Protein AF-A0A6A5GUI3-F1 (afdb_monomer_lite)

Sequence (167 aa):
MTNRTSFVEMNGQNVALTVNQEKGYLVTHWEDEMNGVKILTDYVTQLFNIDVLGITFNRKHIWMIDWVNTGQQSHVKSVNCEDWKDTLTEDELLHILRDCPASLETVIYSSPPPNFQFRDNFRQIDYLSISDGSWVTIDNLLTMDGREIMMFKSSLTNIDINTFLKH

InterPro domains:
  IPR012885 Sdz-33, F-box domain [PF07735] (123-167)

pLDDT: mean 90.63, std 6.39, range [51.84, 96.94]

Structure (mmCIF, N/CA/C/O backbone):
data_AF-A0A6A5GUI3-F1
#
_entry.id   AF-A0A6A5GUI3-F1
#
loop_
_atom_site.group_PDB
_atom_site.id
_atom_site.type_symbol
_atom_site.label_atom_id
_atom_site.label_alt_id
_atom_site.label_comp_id
_atom_site.label_asym_id
_atom_site.label_entity_id
_atom_site.label_seq_id
_atom_site.pdbx_PDB_ins_code
_atom_site.Cartn_x
_atom_site.Cartn_y
_atom_site.Cartn_z
_atom_site.occupancy
_atom_site.B_iso_or_equiv
_atom_site.auth_seq_id
_atom_site.auth_comp_id
_atom_site.auth_asym_id
_atom_site.auth_atom_id
_atom_site.pdbx_PDB_model_num
ATOM 1 N N . MET A 1 1 ? -13.525 28.342 18.622 1.00 51.84 1 MET A N 1
ATOM 2 C CA . MET A 1 1 ? -14.491 27.231 18.751 1.00 51.84 1 MET A CA 1
ATOM 3 C C . MET A 1 1 ? -13.871 26.203 19.679 1.00 51.84 1 MET A C 1
ATOM 5 O O . MET A 1 1 ? -12.692 25.915 19.526 1.00 51.84 1 MET A O 1
ATOM 9 N N . THR A 1 2 ? -14.585 25.753 20.705 1.00 56.34 2 THR A N 1
ATOM 10 C CA . THR A 1 2 ? -14.041 24.847 21.726 1.00 56.34 2 THR A CA 1
ATOM 11 C C . THR A 1 2 ? -14.231 23.410 21.254 1.00 56.34 2 THR A C 1
ATOM 13 O O . THR A 1 2 ? -15.369 22.960 21.126 1.00 56.34 2 THR A O 1
ATOM 16 N N . ASN A 1 3 ? -13.141 22.691 20.978 1.00 62.78 3 ASN A N 1
ATOM 17 C CA . ASN A 1 3 ? -13.210 21.261 20.674 1.00 62.78 3 ASN A CA 1
ATOM 18 C C . ASN A 1 3 ? -13.802 20.541 21.892 1.00 62.78 3 ASN A C 1
ATOM 20 O O . ASN A 1 3 ? -13.207 20.540 22.969 1.00 62.78 3 ASN A O 1
ATOM 24 N N . ARG A 1 4 ? -15.006 19.983 21.747 1.00 75.75 4 ARG A N 1
ATOM 25 C CA . ARG A 1 4 ? -15.670 19.239 22.819 1.00 75.75 4 ARG A CA 1
ATOM 26 C C . ARG A 1 4 ? -15.079 17.833 22.858 1.00 75.75 4 ARG A C 1
ATOM 28 O O . ARG A 1 4 ? -15.248 17.075 21.906 1.00 75.75 4 ARG A O 1
ATOM 35 N N . THR A 1 5 ? -14.393 17.505 23.947 1.00 84.69 5 THR A N 1
ATOM 36 C CA . THR A 1 5 ? -13.946 16.135 24.214 1.00 84.69 5 THR A CA 1
ATOM 37 C C . THR A 1 5 ? -15.121 15.316 24.734 1.00 84.69 5 THR A C 1
ATOM 39 O O . THR A 1 5 ? -15.872 15.758 25.606 1.00 84.69 5 THR A O 1
ATOM 42 N N . SER A 1 6 ? -15.283 14.127 24.176 1.00 89.88 6 SER A N 1
ATOM 43 C CA . SER A 1 6 ? -16.242 13.104 24.586 1.00 89.88 6 SER A CA 1
ATOM 44 C C . SER A 1 6 ? -15.506 11.781 24.776 1.00 89.88 6 SER A C 1
ATOM 46 O O . SER A 1 6 ? -14.328 11.684 24.435 1.00 89.88 6 SER A O 1
ATOM 48 N N . PHE A 1 7 ? -16.178 10.786 25.340 1.00 91.94 7 PHE A N 1
ATOM 49 C CA . PHE A 1 7 ? -15.597 9.472 25.581 1.00 91.94 7 PHE A CA 1
ATOM 50 C C . PHE A 1 7 ? -16.506 8.396 25.001 1.00 91.94 7 PHE A C 1
ATOM 52 O O . PHE A 1 7 ? -17.730 8.522 25.078 1.00 91.94 7 PHE A O 1
ATOM 59 N N . VAL A 1 8 ? -15.904 7.371 24.406 1.00 90.75 8 VAL A N 1
ATOM 60 C CA . VAL A 1 8 ? -16.602 6.231 23.808 1.00 90.75 8 VAL A CA 1
ATOM 61 C C . VAL A 1 8 ? -15.938 4.955 24.301 1.00 90.75 8 VAL A C 1
ATOM 63 O O . VAL A 1 8 ? -14.712 4.860 24.316 1.00 90.75 8 VAL A O 1
ATOM 66 N N . GLU A 1 9 ? -16.745 3.973 24.691 1.00 91.38 9 GLU A N 1
ATOM 67 C CA . GLU A 1 9 ? -16.239 2.636 24.977 1.00 91.38 9 GLU A CA 1
ATOM 68 C C . GLU A 1 9 ? -15.939 1.908 23.658 1.00 91.38 9 GLU A C 1
ATOM 70 O O . GLU A 1 9 ? -16.832 1.704 22.834 1.00 91.38 9 GLU A O 1
ATOM 75 N N . MET A 1 10 ? -14.679 1.524 23.459 1.00 91.88 10 MET A N 1
ATOM 76 C CA . MET A 1 10 ? -14.214 0.730 22.324 1.00 91.88 10 MET A CA 1
ATOM 77 C C . MET A 1 10 ? -13.492 -0.501 22.870 1.00 91.88 10 MET A C 1
ATOM 79 O O . MET A 1 10 ? -12.447 -0.376 23.505 1.00 91.88 10 MET A O 1
ATOM 83 N N . ASN A 1 11 ? -14.067 -1.689 22.662 1.00 84.69 11 ASN A N 1
ATOM 84 C CA . ASN A 1 11 ? -13.512 -2.975 23.107 1.00 84.69 11 ASN A CA 1
ATOM 85 C C . ASN A 1 11 ? -13.097 -2.990 24.595 1.00 84.69 11 ASN A C 1
ATOM 87 O O . ASN A 1 11 ? -12.011 -3.448 24.949 1.00 84.69 11 ASN A O 1
ATOM 91 N N . GLY A 1 12 ? -13.953 -2.457 25.476 1.00 84.81 12 GLY A N 1
ATOM 92 C CA . GLY A 1 12 ? -13.704 -2.399 26.920 1.00 84.81 12 GLY A CA 1
ATOM 93 C C . GLY A 1 12 ? -12.731 -1.301 27.370 1.00 84.81 12 GLY A C 1
ATOM 94 O O . GLY A 1 12 ? -12.419 -1.219 28.558 1.00 84.81 12 GLY A O 1
ATOM 95 N N . GLN A 1 13 ? -12.257 -0.444 26.460 1.00 88.31 13 GLN A N 1
ATOM 96 C CA . GLN A 1 13 ? -11.451 0.733 26.784 1.00 88.31 13 GLN A CA 1
ATOM 97 C C . GLN A 1 13 ? -12.263 2.012 26.617 1.00 88.31 13 GLN A C 1
ATOM 99 O O . GLN A 1 13 ? -12.985 2.183 25.638 1.00 88.31 13 GLN A O 1
ATOM 104 N N . ASN A 1 14 ? -12.125 2.941 27.563 1.00 91.94 14 ASN A N 1
ATOM 105 C CA . ASN A 1 14 ? -12.773 4.243 27.468 1.00 91.94 14 ASN A CA 1
ATOM 106 C C . ASN A 1 14 ? -11.862 5.225 26.718 1.00 91.94 14 ASN A C 1
ATOM 108 O O . ASN A 1 14 ? -10.866 5.696 27.266 1.00 91.94 14 ASN A O 1
ATOM 112 N N . VAL A 1 15 ? -12.198 5.520 25.464 1.00 93.38 15 VAL A N 1
ATOM 113 C CA . VAL A 1 15 ? -11.347 6.266 24.531 1.00 93.38 15 VAL A CA 1
ATOM 114 C C . VAL A 1 15 ? -11.799 7.717 24.449 1.00 93.38 15 VAL A C 1
ATOM 116 O O . VAL A 1 15 ? -12.973 8.003 24.207 1.00 93.38 15 VAL A O 1
ATOM 119 N N . ALA A 1 16 ? -10.859 8.648 24.625 1.00 93.81 16 ALA A N 1
ATOM 120 C CA . ALA A 1 16 ? -11.122 10.069 24.436 1.00 93.81 16 ALA A CA 1
ATOM 121 C C . ALA A 1 16 ? -11.249 10.398 22.944 1.00 93.81 16 ALA A C 1
ATOM 123 O O . ALA A 1 16 ? -10.416 10.004 22.126 1.00 93.81 16 ALA A O 1
ATOM 124 N N . LEU A 1 17 ? -12.272 11.175 22.603 1.00 93.31 17 LEU A N 1
ATOM 125 C CA . LEU A 1 17 ? -12.619 11.524 21.236 1.00 93.31 17 LEU A CA 1
ATOM 126 C C . LEU A 1 17 ? -12.925 13.015 21.113 1.00 93.31 17 LEU A C 1
ATOM 128 O O . LEU A 1 17 ? -13.689 13.586 21.894 1.00 93.31 17 LEU A O 1
ATOM 132 N N . THR A 1 18 ? -12.356 13.640 20.090 1.00 93.19 18 THR A N 1
ATOM 133 C CA . THR A 1 18 ? -12.616 15.033 19.719 1.00 93.19 18 THR A CA 1
ATOM 134 C C . THR A 1 18 ? -13.117 15.110 18.287 1.00 93.19 18 THR A C 1
ATOM 136 O O . THR A 1 18 ? -12.562 14.470 17.397 1.00 93.19 18 THR A O 1
ATOM 139 N N . VAL A 1 19 ? -14.140 15.927 18.053 1.00 89.69 19 VAL A N 1
ATOM 140 C CA . VAL A 1 19 ? -14.676 16.181 16.711 1.00 89.69 19 VAL A CA 1
ATOM 141 C C . VAL A 1 19 ? -13.987 17.408 16.125 1.00 89.69 19 VAL A C 1
ATOM 143 O O . VAL A 1 19 ? -14.094 18.498 16.689 1.00 89.69 19 VAL A O 1
ATOM 146 N N . ASN A 1 20 ? -13.321 17.257 14.980 1.00 87.19 20 ASN A N 1
ATOM 147 C CA . ASN A 1 20 ? -12.906 18.402 14.180 1.00 87.19 20 ASN A CA 1
ATOM 148 C C . ASN A 1 20 ? -14.101 18.860 13.332 1.00 87.19 20 ASN A C 1
ATOM 150 O O . ASN A 1 20 ? -14.367 18.302 12.270 1.00 87.19 20 ASN A O 1
ATOM 154 N N . GLN A 1 21 ? -14.840 19.858 13.822 1.00 85.38 21 GLN A N 1
ATOM 155 C CA . GLN A 1 21 ? -16.051 20.350 13.152 1.00 85.38 21 GLN A CA 1
ATOM 156 C C . GLN A 1 21 ? -15.764 21.049 11.820 1.00 85.38 21 GLN A C 1
ATOM 158 O O . GLN A 1 21 ? -16.593 20.989 10.920 1.00 85.38 21 GLN A O 1
ATOM 163 N N . GLU A 1 22 ? -14.603 21.692 11.682 1.00 88.81 22 GLU A N 1
ATOM 164 C CA . GLU A 1 22 ? -14.236 22.412 10.458 1.00 88.81 22 GLU A CA 1
ATOM 165 C C . GLU A 1 22 ? -13.952 21.452 9.301 1.00 88.81 22 GLU A C 1
ATOM 167 O O . GLU A 1 22 ? -14.350 21.708 8.169 1.00 88.81 22 GLU A O 1
ATOM 172 N N . LYS A 1 23 ? -13.269 20.340 9.590 1.00 87.56 23 LYS A N 1
ATOM 173 C CA . LYS A 1 23 ? -12.855 19.355 8.583 1.00 87.56 23 LYS A CA 1
ATOM 174 C C . LYS A 1 23 ? -13.746 18.111 8.523 1.00 87.56 23 LYS A C 1
ATOM 176 O O . LYS A 1 23 ? -13.570 17.293 7.628 1.00 87.56 23 LYS A O 1
ATOM 181 N N . GLY A 1 24 ? -14.682 17.957 9.459 1.00 88.19 24 GLY A N 1
ATOM 182 C CA . GLY A 1 24 ? -15.686 16.891 9.444 1.00 88.19 24 GLY A CA 1
ATOM 183 C C . GLY A 1 24 ? -15.161 15.495 9.790 1.00 88.19 24 GLY A C 1
ATOM 184 O O . GLY A 1 24 ? -15.710 14.518 9.292 1.00 88.19 24 GLY A O 1
ATOM 185 N N . TYR A 1 25 ? -14.126 15.376 10.630 1.00 87.12 25 TYR A N 1
ATOM 186 C CA . TYR A 1 25 ? -13.598 14.074 11.063 1.00 87.12 25 TYR A CA 1
ATOM 187 C C . TYR A 1 25 ? -13.473 13.941 12.583 1.00 87.12 25 TYR A C 1
ATOM 189 O O . TYR A 1 25 ? -13.395 14.925 13.324 1.00 87.12 25 TYR A O 1
ATOM 197 N N . LEU A 1 26 ? -13.450 12.690 13.040 1.00 89.69 26 LEU A N 1
ATOM 198 C CA . LEU A 1 26 ? -13.242 12.315 14.435 1.00 89.69 26 LEU A CA 1
ATOM 199 C C . LEU A 1 26 ? -11.757 12.056 14.692 1.00 89.69 26 LEU A C 1
ATOM 201 O O . LEU A 1 26 ? -11.058 11.524 13.835 1.00 89.69 26 LEU A O 1
ATOM 205 N N . VAL A 1 27 ? -11.285 12.424 15.880 1.00 91.62 27 VAL A N 1
ATOM 206 C CA . VAL A 1 27 ? -9.928 12.131 16.351 1.00 91.62 27 VAL A CA 1
ATOM 207 C C . VAL A 1 27 ? -10.031 11.397 17.675 1.00 91.62 27 VAL A C 1
ATOM 209 O O . VAL A 1 27 ? -10.577 11.939 18.636 1.00 91.62 27 VAL A O 1
ATOM 212 N N . THR A 1 28 ? -9.501 10.181 17.716 1.00 93.00 28 THR A N 1
ATOM 213 C CA . THR A 1 28 ? -9.309 9.392 18.937 1.00 93.00 28 THR A CA 1
ATOM 214 C C . THR A 1 28 ? -7.901 9.598 19.475 1.00 93.00 28 THR A C 1
ATOM 216 O O . THR A 1 28 ? -6.956 9.672 18.690 1.00 93.00 28 THR A O 1
ATOM 219 N N . HIS A 1 29 ? -7.756 9.661 20.795 1.00 92.25 29 HIS A N 1
ATOM 220 C CA . HIS A 1 29 ? -6.472 9.910 21.452 1.00 92.25 29 HIS A CA 1
ATOM 221 C C . HIS A 1 29 ? -5.968 8.648 22.143 1.00 92.25 29 HIS A C 1
ATOM 223 O O . HIS A 1 29 ? -6.707 8.029 22.906 1.00 92.25 29 HIS A O 1
ATOM 229 N N . TRP A 1 30 ? -4.705 8.306 21.894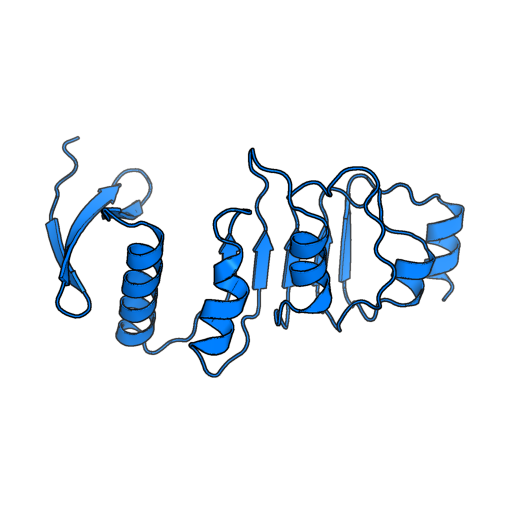 1.00 93.31 30 TRP A N 1
ATOM 230 C CA . TRP A 1 30 ? -4.078 7.071 22.356 1.00 93.31 30 TRP A CA 1
ATOM 231 C C . TRP A 1 30 ? -2.673 7.355 22.884 1.00 93.31 30 TRP A C 1
ATOM 233 O O . TRP A 1 30 ? -1.962 8.186 22.323 1.00 93.31 30 TRP A O 1
ATOM 243 N N . GLU A 1 31 ? -2.278 6.672 23.960 1.00 91.75 31 GLU A N 1
ATOM 244 C CA . GLU A 1 31 ? -0.899 6.717 24.468 1.00 91.75 31 GLU A CA 1
ATOM 245 C C . GLU A 1 31 ? 0.042 5.894 23.576 1.00 91.75 31 GLU A C 1
ATOM 247 O O . GLU A 1 31 ? 1.131 6.347 23.231 1.00 91.75 31 GLU A O 1
ATOM 252 N N . ASP A 1 32 ? -0.423 4.719 23.146 1.00 93.25 32 ASP A N 1
ATOM 253 C CA . ASP A 1 32 ? 0.214 3.884 22.129 1.00 93.25 32 ASP A CA 1
ATOM 254 C C . ASP A 1 32 ? -0.597 3.968 20.828 1.00 93.25 32 ASP A C 1
ATOM 256 O O . ASP A 1 32 ? -1.696 3.416 20.726 1.00 93.25 32 ASP A O 1
ATOM 260 N N . GLU A 1 33 ? -0.053 4.676 19.835 1.00 91.31 33 GLU A N 1
ATOM 261 C CA . GLU A 1 33 ? -0.666 4.859 18.514 1.00 91.31 33 GLU A CA 1
ATOM 262 C C . GLU A 1 33 ? -0.899 3.524 17.793 1.00 91.31 33 GLU A C 1
ATOM 264 O O . GLU A 1 33 ? -1.961 3.327 17.205 1.00 91.31 33 GLU A O 1
ATOM 269 N N . MET A 1 34 ? 0.045 2.578 17.877 1.00 93.12 34 MET A N 1
ATOM 270 C CA . MET A 1 34 ? -0.075 1.276 17.216 1.00 93.12 34 MET A CA 1
ATOM 271 C C . MET A 1 34 ? -1.244 0.491 17.803 1.00 93.12 34 MET A C 1
ATOM 273 O O . MET A 1 34 ? -2.089 -0.013 17.061 1.00 93.12 34 MET A O 1
ATOM 277 N N . ASN A 1 35 ? -1.305 0.391 19.131 1.00 93.25 35 ASN A N 1
ATOM 278 C CA . ASN A 1 35 ? -2.410 -0.287 19.800 1.00 93.25 35 ASN A CA 1
ATOM 279 C C . ASN A 1 35 ? -3.744 0.433 19.546 1.00 93.25 35 ASN A C 1
ATOM 281 O O . ASN A 1 35 ? -4.765 -0.211 19.309 1.00 93.25 35 ASN A O 1
ATOM 285 N N . GLY A 1 36 ? -3.718 1.767 19.521 1.00 94.19 36 GLY A N 1
ATOM 286 C CA . GLY A 1 36 ? -4.882 2.589 19.223 1.00 94.19 36 GLY A CA 1
ATOM 287 C C . GLY A 1 36 ? -5.468 2.342 17.839 1.00 94.19 36 GLY A C 1
ATOM 288 O O . GLY A 1 36 ? -6.677 2.159 17.712 1.00 94.19 36 GLY A O 1
ATOM 289 N N . VAL A 1 37 ? -4.627 2.265 16.801 1.00 93.94 37 VAL A N 1
ATOM 290 C CA . VAL A 1 37 ? -5.090 1.952 15.440 1.00 93.94 37 VAL A CA 1
ATOM 291 C C . VAL A 1 37 ? -5.687 0.548 15.367 1.00 93.94 37 VAL A C 1
ATOM 293 O O . VAL A 1 37 ? -6.729 0.380 14.734 1.00 93.94 37 VAL A O 1
ATOM 296 N N . LYS A 1 38 ? -5.086 -0.444 16.036 1.00 94.25 38 LYS A N 1
ATOM 297 C CA . LYS A 1 38 ? -5.626 -1.813 16.070 1.00 94.25 38 LYS A CA 1
ATOM 298 C C . LYS A 1 38 ? -7.022 -1.852 16.690 1.00 94.25 38 LYS A C 1
ATOM 300 O O . LYS A 1 38 ? -7.962 -2.304 16.046 1.00 94.25 38 LYS A O 1
ATOM 305 N N . ILE A 1 39 ? -7.177 -1.286 17.889 1.00 94.31 39 ILE A N 1
ATOM 306 C CA . ILE A 1 39 ? -8.462 -1.260 18.605 1.00 94.31 39 ILE A CA 1
ATOM 307 C C . ILE A 1 39 ? -9.519 -0.470 17.831 1.00 94.31 39 ILE A C 1
ATOM 309 O O . ILE A 1 39 ? -10.661 -0.914 17.733 1.00 94.31 39 ILE A O 1
ATOM 313 N N . LEU A 1 40 ? -9.156 0.690 17.276 1.00 94.06 40 LEU A N 1
ATOM 314 C CA . LEU A 1 40 ? -10.083 1.505 16.495 1.00 94.06 40 LEU A CA 1
ATOM 315 C C . LEU A 1 40 ? -10.556 0.768 15.241 1.00 94.06 40 LEU A C 1
ATOM 317 O O . LEU A 1 40 ? -11.745 0.792 14.929 1.00 94.06 40 LEU A O 1
ATOM 321 N N . THR A 1 41 ? -9.636 0.116 14.533 1.00 93.94 41 THR A N 1
ATOM 322 C CA . THR A 1 41 ? -9.960 -0.664 13.337 1.00 93.94 41 THR A CA 1
ATOM 323 C C . THR A 1 41 ? -10.894 -1.813 13.698 1.00 93.94 41 THR A C 1
ATOM 325 O O . THR A 1 41 ? -11.956 -1.900 13.093 1.00 93.94 41 THR A O 1
ATOM 328 N N . ASP A 1 42 ? -10.573 -2.609 14.726 1.00 93.19 42 ASP A N 1
ATOM 329 C CA . ASP A 1 42 ? -11.425 -3.707 15.207 1.00 93.19 42 ASP A CA 1
ATOM 330 C C . ASP A 1 42 ? -12.821 -3.214 15.607 1.00 93.19 42 ASP A C 1
ATOM 332 O O . ASP A 1 42 ? -13.830 -3.835 15.284 1.00 93.19 42 ASP A O 1
ATOM 336 N N . TYR A 1 43 ? -12.896 -2.080 16.305 1.00 93.94 43 TYR A N 1
ATOM 337 C CA . TYR A 1 43 ? -14.167 -1.480 16.695 1.00 93.94 43 TYR A CA 1
ATOM 338 C C . TYR A 1 43 ? -15.008 -1.084 15.474 1.00 93.94 43 TYR A C 1
ATOM 340 O O . TYR A 1 43 ? -16.194 -1.401 15.411 1.00 93.94 43 TYR A O 1
ATOM 348 N N . VAL A 1 44 ? -14.411 -0.402 14.492 1.00 92.69 44 VAL A N 1
ATOM 349 C CA . VAL A 1 44 ? -15.115 0.070 13.289 1.00 92.69 44 VAL A CA 1
ATOM 350 C C . VAL A 1 44 ? -15.547 -1.101 12.403 1.00 92.69 44 VAL A C 1
ATOM 352 O O . VAL A 1 44 ? -16.693 -1.125 11.949 1.00 92.69 44 VAL A O 1
ATOM 355 N N . THR A 1 45 ? -14.675 -2.084 12.175 1.00 93.44 45 THR A N 1
ATOM 356 C CA . THR A 1 45 ? -14.993 -3.266 11.358 1.00 93.44 45 THR A CA 1
ATOM 357 C C . THR A 1 45 ? -16.111 -4.089 11.989 1.00 93.44 45 THR A C 1
ATOM 359 O O . THR A 1 45 ? -17.046 -4.475 11.288 1.00 93.44 45 THR A O 1
ATOM 362 N N . GLN A 1 46 ? -16.101 -4.271 13.314 1.00 93.19 46 GLN A N 1
ATOM 363 C CA . GLN A 1 46 ? -17.182 -4.944 14.041 1.00 93.19 46 GLN A CA 1
ATOM 364 C C . GLN A 1 46 ? -18.486 -4.141 14.028 1.00 93.19 46 GLN A C 1
ATOM 366 O O . GLN A 1 46 ? -19.549 -4.710 13.783 1.00 93.19 46 GLN A O 1
ATOM 371 N N . LEU A 1 47 ? -18.422 -2.825 14.257 1.00 94.19 47 LEU A N 1
ATOM 372 C CA . LEU A 1 47 ? -19.600 -1.953 14.304 1.00 94.19 47 LEU A CA 1
ATOM 373 C C . LEU A 1 47 ? -20.386 -1.971 12.988 1.00 94.19 47 LEU A C 1
ATOM 375 O O . LEU A 1 47 ? -21.617 -1.976 13.004 1.00 94.19 47 LEU A O 1
ATOM 379 N N . PHE A 1 48 ? -19.682 -1.976 11.855 1.00 94.50 48 PHE A N 1
ATOM 380 C CA . PHE A 1 48 ? -20.299 -1.969 10.527 1.00 94.50 48 PHE A CA 1
ATOM 381 C C . PHE A 1 48 ? -20.373 -3.352 9.873 1.00 94.50 48 PHE A C 1
ATOM 383 O O . PHE A 1 48 ? -20.991 -3.476 8.816 1.00 94.50 48 PHE A O 1
ATOM 390 N N . ASN A 1 49 ? -19.790 -4.381 10.496 1.00 94.25 49 ASN A N 1
ATOM 391 C CA . ASN A 1 49 ? -19.658 -5.729 9.944 1.00 94.25 49 ASN A CA 1
ATOM 392 C C . ASN A 1 49 ? -19.030 -5.715 8.534 1.00 94.25 49 ASN A C 1
ATOM 394 O O . ASN A 1 49 ? -19.602 -6.231 7.570 1.00 94.25 49 ASN A O 1
ATOM 398 N N . ILE A 1 50 ? -17.871 -5.061 8.422 1.00 93.62 50 ILE A N 1
ATOM 399 C CA . ILE A 1 50 ? -17.099 -4.899 7.182 1.00 93.62 50 ILE A CA 1
ATOM 400 C C . ILE A 1 50 ? -15.635 -5.274 7.400 1.00 93.62 50 ILE A C 1
ATOM 402 O O . ILE A 1 50 ? -15.105 -5.074 8.489 1.00 93.62 50 ILE A O 1
ATOM 406 N N . ASP A 1 51 ? -14.973 -5.723 6.338 1.00 93.44 51 ASP A N 1
ATOM 407 C CA . ASP A 1 51 ? -13.516 -5.878 6.308 1.00 93.44 51 ASP A CA 1
ATOM 408 C C . ASP A 1 51 ? -12.827 -4.565 5.894 1.00 93.44 51 ASP A C 1
ATOM 410 O O . ASP A 1 51 ? -13.423 -3.692 5.250 1.00 93.44 51 ASP A O 1
ATOM 414 N N . VAL A 1 52 ? -11.539 -4.436 6.219 1.00 94.62 52 VAL A N 1
ATOM 415 C CA . VAL A 1 52 ? -10.700 -3.327 5.757 1.00 94.62 52 VAL A CA 1
ATOM 416 C C . VAL A 1 52 ? -10.457 -3.474 4.258 1.00 94.62 52 VAL A C 1
ATOM 418 O O . VAL A 1 52 ? -9.814 -4.415 3.791 1.00 94.62 52 VAL A O 1
ATOM 421 N N . LEU A 1 53 ? -10.959 -2.508 3.489 1.00 93.81 53 LEU A N 1
ATOM 422 C CA . LEU A 1 53 ? -10.827 -2.503 2.032 1.00 93.81 53 LEU A CA 1
ATOM 423 C C . LEU A 1 53 ? -9.433 -2.070 1.566 1.00 93.81 53 LEU A C 1
ATOM 425 O O . LEU A 1 53 ? -8.944 -2.553 0.545 1.00 93.81 53 LEU A O 1
ATOM 429 N N . GLY A 1 54 ? -8.804 -1.147 2.285 1.00 94.25 54 GLY A N 1
ATOM 430 C CA . GLY A 1 54 ? -7.485 -0.653 1.937 1.00 94.25 54 GLY A CA 1
ATOM 431 C C . GLY A 1 54 ? -6.799 0.056 3.088 1.00 94.25 54 GLY A C 1
ATOM 432 O O . GLY A 1 54 ? -7.444 0.451 4.061 1.00 94.25 54 GLY A O 1
ATOM 433 N N . ILE A 1 55 ? -5.482 0.185 2.969 1.00 95.19 55 ILE A N 1
ATOM 434 C CA . ILE A 1 55 ? -4.622 0.779 3.988 1.00 95.19 55 ILE A CA 1
ATOM 435 C C . ILE A 1 55 ? -3.739 1.863 3.383 1.00 95.19 55 ILE A C 1
ATOM 437 O O . ILE A 1 55 ? -3.182 1.699 2.300 1.00 95.19 55 ILE A O 1
ATOM 441 N N . THR A 1 56 ? -3.580 2.948 4.133 1.00 95.12 56 THR A N 1
ATOM 442 C CA . THR A 1 56 ? -2.641 4.027 3.832 1.00 95.12 56 THR A CA 1
ATOM 443 C C . THR A 1 56 ? -1.675 4.143 4.999 1.00 95.12 56 THR A C 1
ATOM 445 O O . THR A 1 56 ? -2.110 4.281 6.142 1.00 95.12 56 THR A O 1
ATOM 448 N N . PHE A 1 57 ? -0.376 4.069 4.734 1.00 94.38 57 PHE A N 1
ATOM 449 C CA . PHE A 1 57 ? 0.642 3.990 5.778 1.00 94.38 57 PHE A CA 1
ATOM 450 C C . PHE A 1 57 ? 1.945 4.659 5.329 1.00 94.38 57 PHE A C 1
ATOM 452 O O . PHE A 1 57 ? 2.199 4.829 4.143 1.00 94.38 57 PHE A O 1
ATOM 459 N N . ASN A 1 58 ? 2.789 5.023 6.291 1.00 93.62 58 ASN A N 1
ATOM 460 C CA . ASN A 1 58 ? 4.187 5.392 6.055 1.00 93.62 58 ASN A CA 1
ATOM 461 C C . ASN A 1 58 ? 5.106 4.300 6.619 1.00 93.62 58 ASN A C 1
ATOM 463 O O . ASN A 1 58 ? 4.634 3.374 7.276 1.00 93.62 58 ASN A O 1
ATOM 467 N N . ARG A 1 59 ? 6.424 4.430 6.440 1.00 92.94 59 ARG A N 1
ATOM 468 C CA . ARG A 1 59 ? 7.411 3.435 6.899 1.00 92.94 59 ARG A CA 1
ATOM 469 C C . ARG A 1 59 ? 7.194 2.923 8.333 1.00 92.94 59 ARG A C 1
ATOM 471 O O . ARG A 1 59 ? 7.265 1.721 8.566 1.00 92.94 59 ARG A O 1
ATOM 478 N N . LYS A 1 60 ? 6.876 3.800 9.296 1.00 92.12 60 LYS A N 1
ATOM 479 C CA . LYS A 1 60 ? 6.651 3.412 10.709 1.00 92.12 60 LYS A CA 1
ATOM 480 C C . LYS A 1 60 ? 5.475 2.452 10.898 1.00 92.12 60 LYS A C 1
ATOM 482 O O . LYS A 1 60 ? 5.408 1.739 11.896 1.00 92.12 60 LYS A O 1
ATOM 487 N N . HIS A 1 61 ? 4.556 2.450 9.943 1.00 93.50 61 HIS A N 1
ATOM 488 C CA . HIS A 1 61 ? 3.303 1.718 9.967 1.00 93.50 61 HIS A CA 1
ATOM 489 C C . HIS A 1 61 ? 3.247 0.588 8.933 1.00 93.50 61 HIS A C 1
ATOM 491 O O . HIS A 1 61 ? 2.178 0.036 8.695 1.00 93.50 61 HIS A O 1
ATOM 497 N N . ILE A 1 62 ? 4.386 0.193 8.349 1.00 93.75 62 ILE A N 1
ATOM 498 C CA . ILE A 1 62 ? 4.449 -0.897 7.358 1.00 93.75 62 ILE A CA 1
ATOM 499 C C . ILE A 1 62 ? 3.895 -2.229 7.881 1.00 93.75 62 ILE A C 1
ATOM 501 O O . ILE A 1 62 ? 3.303 -2.992 7.125 1.00 93.75 62 ILE A O 1
ATOM 505 N N . TRP A 1 63 ? 3.976 -2.454 9.197 1.00 93.81 63 TRP A N 1
ATOM 506 C CA . TRP A 1 63 ? 3.389 -3.608 9.886 1.00 93.81 63 TRP A CA 1
ATOM 507 C C . TRP A 1 63 ? 1.879 -3.778 9.635 1.00 93.81 63 TRP A C 1
ATOM 509 O O . TRP A 1 63 ? 1.349 -4.871 9.836 1.00 93.81 63 TRP A O 1
ATOM 519 N N . MET A 1 64 ? 1.171 -2.720 9.213 1.00 94.81 64 MET A N 1
ATOM 520 C CA . MET A 1 64 ? -0.256 -2.780 8.887 1.00 94.81 64 MET A CA 1
ATOM 521 C C . MET A 1 64 ? -0.551 -3.728 7.724 1.00 94.81 64 MET A C 1
ATOM 523 O O . MET A 1 64 ? -1.628 -4.319 7.714 1.00 94.81 64 MET A O 1
ATOM 527 N N . ILE A 1 65 ? 0.390 -3.906 6.785 1.00 92.81 65 ILE A N 1
ATOM 528 C CA . ILE A 1 65 ? 0.245 -4.859 5.677 1.00 92.81 65 ILE A CA 1
ATOM 529 C C . ILE A 1 65 ? 0.014 -6.258 6.249 1.00 92.81 65 ILE A C 1
ATOM 531 O O . ILE A 1 65 ? -1.027 -6.858 5.996 1.00 92.81 65 ILE A O 1
ATOM 535 N N . ASP A 1 66 ? 0.931 -6.757 7.072 1.00 93.00 66 ASP A N 1
ATOM 536 C CA . ASP A 1 66 ? 0.811 -8.101 7.638 1.00 93.00 66 ASP A CA 1
ATOM 537 C C . ASP A 1 66 ? -0.355 -8.205 8.622 1.00 93.00 66 ASP A C 1
ATOM 539 O O . ASP A 1 66 ? -1.117 -9.174 8.614 1.00 93.00 66 ASP A O 1
ATOM 543 N N . TRP A 1 67 ? -0.528 -7.196 9.476 1.00 94.00 67 TRP A N 1
ATOM 544 C CA . TRP A 1 67 ? -1.533 -7.250 10.531 1.00 94.00 67 TRP A CA 1
ATOM 545 C C . TRP A 1 67 ? -2.965 -7.277 9.981 1.00 94.00 67 TRP A C 1
ATOM 547 O O . TRP A 1 67 ? -3.745 -8.137 10.384 1.00 94.00 67 TRP A O 1
ATOM 557 N N . VAL A 1 68 ? -3.312 -6.401 9.030 1.00 92.94 68 VAL A N 1
ATOM 558 C CA . VAL A 1 68 ? -4.665 -6.392 8.449 1.00 92.94 68 VAL A CA 1
ATOM 559 C C . VAL A 1 68 ? -4.934 -7.688 7.691 1.00 92.94 68 VAL A C 1
ATOM 561 O O . VAL A 1 68 ? -5.993 -8.289 7.848 1.00 92.94 68 VAL A O 1
ATOM 564 N N . ASN A 1 69 ? -3.962 -8.171 6.917 1.00 86.94 69 ASN A N 1
ATOM 565 C CA . ASN A 1 69 ? -4.157 -9.361 6.091 1.00 86.94 69 ASN A CA 1
ATOM 566 C C . ASN A 1 69 ? -4.161 -10.676 6.876 1.00 86.94 69 ASN A C 1
ATOM 568 O O . ASN A 1 69 ? -4.704 -11.664 6.393 1.00 86.94 69 ASN A O 1
ATOM 572 N N . THR A 1 70 ? -3.590 -10.701 8.081 1.00 88.75 70 THR A N 1
ATOM 573 C CA . THR A 1 70 ? -3.729 -11.838 9.007 1.00 88.75 70 THR A CA 1
ATOM 574 C C . THR A 1 70 ? -4.992 -11.750 9.865 1.00 88.75 70 THR A C 1
ATOM 576 O O . THR A 1 70 ? -5.471 -12.778 10.343 1.00 88.75 70 THR A O 1
ATOM 579 N N . GLY A 1 71 ? -5.532 -10.543 10.064 1.00 84.62 71 GLY A N 1
ATOM 580 C CA . GLY A 1 71 ? -6.679 -10.271 10.933 1.00 84.62 71 GLY A CA 1
ATOM 581 C C . GLY A 1 71 ? -8.060 -10.430 10.291 1.00 84.62 71 GLY A C 1
ATOM 582 O O . GLY A 1 71 ? -9.042 -10.535 11.023 1.00 84.62 71 GLY A O 1
ATOM 583 N N . GLN A 1 72 ? -8.165 -10.471 8.959 1.00 85.88 72 GLN A N 1
ATOM 584 C CA . GLN A 1 72 ? -9.451 -10.549 8.253 1.00 85.88 72 GLN A CA 1
ATOM 585 C C . GLN A 1 72 ? -9.466 -11.648 7.177 1.00 85.88 72 GLN A C 1
ATOM 587 O O . GLN A 1 72 ? -8.419 -12.136 6.756 1.00 85.88 72 GLN A O 1
ATOM 592 N N . GLN A 1 73 ? -10.659 -12.061 6.732 1.00 79.50 73 GLN A N 1
ATOM 593 C CA . GLN A 1 73 ? -10.785 -13.143 5.745 1.00 79.50 73 GLN A CA 1
ATOM 594 C C . GLN A 1 73 ? -10.501 -12.685 4.313 1.00 79.50 73 GLN A C 1
ATOM 596 O O . GLN A 1 73 ? -9.946 -13.452 3.526 1.00 79.50 73 GLN A O 1
ATOM 601 N N . SER A 1 74 ? -10.912 -11.467 3.949 1.00 86.62 74 SER A N 1
ATOM 602 C CA . SER A 1 74 ? -10.684 -10.938 2.604 1.00 86.62 74 SER A CA 1
ATOM 603 C C . SER A 1 74 ? -9.323 -10.253 2.474 1.00 86.62 74 SER A C 1
ATOM 605 O O . SER A 1 74 ? -8.849 -9.568 3.377 1.00 86.62 74 SER A O 1
ATOM 607 N N . HIS A 1 75 ? -8.679 -10.393 1.318 1.00 85.25 75 HIS A N 1
ATOM 608 C CA . HIS A 1 75 ? -7.485 -9.603 1.028 1.00 85.25 75 HIS A CA 1
ATOM 609 C C . HIS A 1 75 ? -7.836 -8.120 0.917 1.00 85.25 75 HIS A C 1
ATOM 611 O O . HIS A 1 75 ? -8.855 -7.762 0.315 1.00 85.25 75 HIS A O 1
ATOM 617 N N . VAL A 1 76 ? -6.951 -7.258 1.423 1.00 92.00 76 VAL A N 1
ATOM 618 C CA . VAL A 1 76 ? -7.029 -5.829 1.107 1.00 92.00 76 VAL A CA 1
ATOM 619 C C . VAL A 1 76 ? -7.024 -5.634 -0.410 1.00 92.00 76 VAL A C 1
ATOM 621 O O . VAL A 1 76 ? -6.396 -6.377 -1.172 1.00 92.00 76 VAL A O 1
ATOM 624 N N . LYS A 1 77 ? -7.766 -4.635 -0.875 1.00 93.06 77 LYS A N 1
ATOM 625 C CA . LYS A 1 77 ? -7.813 -4.280 -2.293 1.00 93.06 77 LYS A CA 1
ATOM 626 C C . LYS A 1 77 ? -6.785 -3.222 -2.636 1.00 93.06 77 LYS A C 1
ATOM 628 O O . LYS A 1 77 ? -6.146 -3.360 -3.670 1.00 93.06 77 LYS A O 1
ATOM 633 N N . SER A 1 78 ? -6.615 -2.216 -1.781 1.00 94.62 78 SER A N 1
ATOM 634 C CA . SER A 1 78 ? -5.705 -1.096 -2.034 1.00 94.62 78 SER A CA 1
ATOM 635 C C . SER A 1 78 ? -4.692 -0.931 -0.904 1.00 94.62 78 SER A C 1
ATOM 637 O O . SER A 1 78 ? -5.052 -0.964 0.276 1.00 94.62 78 SER A O 1
ATOM 639 N N . VAL A 1 79 ? -3.424 -0.763 -1.261 1.00 95.38 79 VAL A N 1
ATOM 640 C CA . VAL A 1 79 ? -2.336 -0.447 -0.337 1.00 95.38 79 VAL A CA 1
ATOM 641 C C . VAL A 1 79 ? -1.602 0.786 -0.846 1.00 95.38 79 VAL A C 1
ATOM 643 O O . VAL A 1 79 ? -1.100 0.794 -1.965 1.00 95.38 79 VAL A O 1
ATOM 646 N N . ASN A 1 80 ? -1.514 1.817 -0.009 1.00 96.25 80 ASN A N 1
ATOM 647 C CA . ASN A 1 80 ? -0.872 3.082 -0.336 1.00 96.25 80 ASN A CA 1
ATOM 648 C C . ASN A 1 80 ? 0.242 3.415 0.669 1.00 96.25 80 ASN A C 1
ATOM 650 O O . ASN A 1 80 ? -0.015 3.678 1.846 1.00 96.25 80 ASN A O 1
ATOM 654 N N . CYS A 1 81 ? 1.486 3.397 0.195 1.00 96.25 81 CYS A N 1
ATOM 655 C CA . CYS A 1 81 ? 2.664 3.796 0.950 1.00 96.25 81 CYS A CA 1
ATOM 656 C C . CYS A 1 81 ? 2.949 5.285 0.713 1.00 96.25 81 CYS A C 1
ATOM 658 O O . CYS A 1 81 ? 3.516 5.665 -0.311 1.00 96.25 81 CYS A O 1
ATOM 660 N N . GLU A 1 82 ? 2.550 6.123 1.666 1.00 94.88 82 GLU A N 1
ATOM 661 C CA . GLU A 1 82 ? 2.740 7.573 1.634 1.00 94.88 82 GLU A CA 1
ATOM 662 C C . GLU A 1 82 ? 4.208 7.963 1.810 1.00 94.88 82 GLU A C 1
ATOM 664 O O . GLU A 1 82 ? 4.962 7.330 2.558 1.00 94.88 82 GLU A O 1
ATOM 669 N N . ASP A 1 83 ? 4.593 9.060 1.156 1.00 87.75 83 ASP A N 1
ATOM 670 C CA . ASP A 1 83 ? 5.914 9.645 1.349 1.00 87.75 83 ASP A CA 1
ATOM 671 C C . ASP A 1 83 ? 6.029 10.250 2.754 1.00 87.75 83 ASP A C 1
ATOM 673 O O . ASP A 1 83 ? 5.104 10.875 3.287 1.00 87.75 83 ASP A O 1
ATOM 677 N N . TRP A 1 84 ? 7.185 10.061 3.381 1.00 82.94 84 TRP A N 1
ATOM 678 C CA . TRP A 1 84 ? 7.460 10.587 4.710 1.00 82.94 84 TRP A CA 1
ATOM 679 C C . TRP A 1 84 ? 8.947 10.886 4.876 1.00 82.94 84 TRP A C 1
ATOM 681 O O . TRP A 1 84 ? 9.769 10.626 4.006 1.00 82.94 84 TRP A O 1
ATOM 691 N N . LYS A 1 85 ? 9.322 11.439 6.032 1.00 82.44 85 LYS A N 1
ATOM 692 C CA . LYS A 1 85 ? 10.720 11.787 6.331 1.00 82.44 85 LYS A CA 1
ATOM 693 C C . LYS A 1 85 ? 11.677 10.591 6.297 1.00 82.44 85 LYS A C 1
ATOM 695 O O . LYS A 1 85 ? 12.867 10.791 6.077 1.00 82.44 85 LYS A O 1
ATOM 700 N N . ASP A 1 86 ? 11.171 9.389 6.561 1.00 84.38 86 ASP A N 1
ATOM 701 C CA . ASP A 1 86 ? 11.977 8.181 6.696 1.00 84.38 86 ASP A CA 1
ATOM 702 C C . ASP A 1 86 ? 11.920 7.374 5.393 1.00 84.38 86 ASP A C 1
ATOM 704 O O . ASP A 1 86 ? 10.861 6.876 5.020 1.00 84.38 86 ASP A O 1
ATOM 708 N N . THR A 1 87 ? 13.061 7.213 4.721 1.00 88.19 87 THR A N 1
ATOM 709 C CA . THR A 1 87 ? 13.178 6.374 3.516 1.00 88.19 87 THR A CA 1
ATOM 710 C C . THR A 1 87 ? 12.994 4.900 3.865 1.00 88.19 87 THR A C 1
ATOM 712 O O . THR A 1 87 ? 13.533 4.451 4.883 1.00 88.19 87 THR A O 1
ATOM 715 N N . LEU A 1 88 ? 12.274 4.154 3.023 1.00 92.81 88 LEU A N 1
ATOM 716 C CA . LEU A 1 88 ? 12.159 2.696 3.119 1.00 92.81 88 LEU A CA 1
ATOM 717 C C . LEU A 1 88 ? 13.534 2.022 3.021 1.00 92.81 88 LEU A C 1
ATOM 719 O O . LEU A 1 88 ? 14.411 2.475 2.283 1.00 92.81 88 LEU A O 1
ATOM 723 N N . THR A 1 89 ? 13.722 0.923 3.745 1.00 94.38 89 THR A N 1
ATOM 724 C CA . THR A 1 89 ? 14.835 0.003 3.482 1.00 94.38 89 THR A CA 1
ATOM 725 C C . THR A 1 89 ? 14.559 -0.832 2.234 1.00 94.38 89 THR A C 1
ATOM 727 O O . THR A 1 89 ? 13.440 -0.872 1.720 1.00 94.38 89 THR A O 1
ATOM 730 N N . GLU A 1 90 ? 15.592 -1.514 1.736 1.00 94.88 90 GLU A N 1
ATOM 731 C CA . GLU A 1 90 ? 15.447 -2.441 0.610 1.00 94.88 90 GLU A CA 1
ATOM 732 C C . GLU A 1 90 ? 14.464 -3.565 0.957 1.00 94.88 90 GLU A C 1
ATOM 734 O O . GLU A 1 90 ? 13.521 -3.791 0.205 1.00 94.88 90 GLU A O 1
ATOM 739 N N . ASP A 1 91 ? 14.599 -4.176 2.138 1.00 94.44 91 ASP A N 1
ATOM 740 C CA . ASP A 1 91 ? 13.694 -5.231 2.609 1.00 94.44 91 ASP A CA 1
ATOM 741 C C . ASP A 1 91 ? 12.242 -4.751 2.750 1.00 94.44 91 ASP A C 1
ATOM 743 O O . ASP A 1 91 ? 11.314 -5.470 2.384 1.00 94.44 91 ASP A O 1
ATOM 747 N N . GLU A 1 92 ? 12.027 -3.530 3.249 1.00 95.31 92 GLU A N 1
ATOM 748 C CA . GLU A 1 92 ? 10.689 -2.944 3.396 1.00 95.31 92 GLU A CA 1
ATOM 749 C C . GLU A 1 92 ? 10.036 -2.685 2.028 1.00 95.31 92 GLU A C 1
ATOM 751 O O . GLU A 1 92 ? 8.862 -2.997 1.831 1.00 95.31 92 GLU A O 1
ATOM 756 N N . LEU A 1 93 ? 10.789 -2.156 1.057 1.00 95.00 93 LEU A N 1
ATOM 757 C CA . LEU A 1 93 ? 10.276 -1.942 -0.297 1.00 95.00 93 LEU A CA 1
ATOM 758 C C . LEU A 1 93 ? 10.031 -3.273 -1.025 1.00 95.00 93 LEU A C 1
ATOM 760 O O . LEU A 1 93 ? 9.005 -3.426 -1.687 1.00 95.00 93 LEU A O 1
ATOM 764 N N . LEU A 1 94 ? 10.918 -4.259 -0.863 1.00 94.31 94 LEU A N 1
ATOM 765 C CA . LEU A 1 94 ? 10.719 -5.612 -1.390 1.00 94.31 94 LEU A CA 1
ATOM 766 C C . LEU A 1 94 ? 9.467 -6.264 -0.805 1.00 94.31 94 LEU A C 1
ATOM 768 O O . LEU A 1 94 ? 8.703 -6.878 -1.546 1.00 94.31 94 LEU A O 1
ATOM 772 N N . HIS A 1 95 ? 9.225 -6.096 0.494 1.00 92.88 95 HIS A N 1
ATOM 773 C CA . HIS A 1 95 ? 8.023 -6.599 1.147 1.00 92.88 95 HIS A CA 1
ATOM 774 C C . HIS A 1 95 ? 6.747 -6.002 0.530 1.00 92.88 95 HIS A C 1
ATOM 776 O O . HIS A 1 95 ? 5.810 -6.736 0.216 1.00 92.88 95 HIS A O 1
ATOM 782 N N . ILE A 1 96 ? 6.728 -4.693 0.249 1.00 93.56 96 ILE A N 1
ATOM 783 C CA . ILE A 1 96 ? 5.593 -4.049 -0.433 1.00 93.56 96 ILE A CA 1
ATOM 784 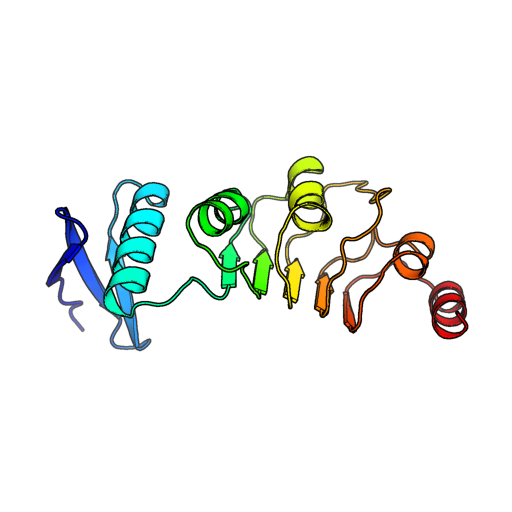C C . ILE A 1 96 ? 5.411 -4.606 -1.854 1.00 93.56 96 ILE A C 1
ATOM 786 O O . ILE A 1 96 ? 4.295 -4.928 -2.250 1.00 93.56 96 ILE A O 1
ATOM 790 N N . LEU A 1 97 ? 6.491 -4.728 -2.628 1.00 92.12 97 LEU A N 1
ATOM 791 C CA . LEU A 1 97 ? 6.418 -5.132 -4.036 1.00 92.12 97 LEU A CA 1
ATOM 792 C C . LEU A 1 97 ? 6.072 -6.616 -4.226 1.00 92.12 97 LEU A C 1
ATOM 794 O O . LEU A 1 97 ? 5.381 -6.966 -5.183 1.00 92.12 97 LEU A O 1
ATOM 798 N N . ARG A 1 98 ? 6.555 -7.487 -3.335 1.00 88.50 98 ARG A N 1
ATOM 799 C CA . ARG A 1 98 ? 6.437 -8.946 -3.462 1.00 88.50 98 ARG A CA 1
ATOM 800 C C . ARG A 1 98 ? 5.311 -9.528 -2.612 1.00 88.50 98 ARG A C 1
ATOM 802 O O . ARG A 1 98 ? 4.530 -10.336 -3.111 1.00 88.50 98 ARG A O 1
ATOM 809 N N . ASP A 1 99 ? 5.237 -9.134 -1.343 1.00 85.50 99 ASP A N 1
ATOM 810 C CA . ASP A 1 99 ? 4.437 -9.840 -0.335 1.00 85.50 99 ASP A CA 1
ATOM 811 C C . ASP A 1 99 ? 3.091 -9.161 -0.059 1.00 85.50 99 ASP A C 1
ATOM 813 O O . ASP A 1 99 ? 2.163 -9.807 0.430 1.00 85.50 99 ASP A O 1
ATOM 817 N N . CYS A 1 100 ? 2.950 -7.874 -0.393 1.00 86.50 100 CYS A N 1
ATOM 818 C CA . CYS A 1 100 ? 1.710 -7.142 -0.170 1.00 86.50 100 CYS A CA 1
ATOM 819 C C . CYS A 1 100 ? 0.541 -7.807 -0.915 1.00 86.50 100 CYS A C 1
ATOM 821 O O . CYS A 1 100 ? 0.583 -7.905 -2.140 1.00 86.50 100 CYS A O 1
ATOM 823 N N . PRO A 1 101 ? -0.537 -8.233 -0.235 1.00 82.19 101 PRO A N 1
ATOM 824 C CA . PRO A 1 101 ? -1.602 -9.005 -0.867 1.00 82.19 101 PRO A CA 1
ATOM 825 C C . PRO A 1 101 ? -2.655 -8.151 -1.587 1.00 82.19 101 PRO A C 1
ATOM 827 O O . PRO A 1 101 ? -3.664 -8.711 -2.019 1.00 82.19 101 PRO A O 1
ATOM 830 N N . ALA A 1 102 ? -2.424 -6.840 -1.764 1.00 88.19 102 ALA A N 1
ATOM 831 C CA . ALA A 1 102 ? -3.342 -5.923 -2.445 1.00 88.19 102 ALA A CA 1
ATOM 832 C C . ALA A 1 102 ? -3.780 -6.464 -3.810 1.00 88.19 102 ALA A C 1
ATOM 834 O O . ALA A 1 102 ? -2.977 -6.608 -4.733 1.00 88.19 102 ALA A O 1
ATOM 835 N N . SER A 1 103 ? -5.060 -6.803 -3.928 1.00 84.25 103 SER A N 1
ATOM 836 C CA . SER A 1 103 ? -5.589 -7.440 -5.141 1.00 84.25 103 SER A CA 1
ATOM 837 C C . SER A 1 103 ? -5.867 -6.462 -6.282 1.00 84.25 103 SER A C 1
ATOM 839 O O . SER A 1 103 ? -5.901 -6.890 -7.430 1.00 84.25 103 SER A O 1
ATOM 841 N N . LEU A 1 104 ? -6.073 -5.176 -5.981 1.00 90.00 104 LEU A N 1
ATOM 842 C CA . LEU A 1 104 ? -6.461 -4.170 -6.969 1.00 90.00 104 LEU A CA 1
ATOM 843 C C . LEU A 1 104 ? -5.366 -3.128 -7.189 1.00 90.00 104 LEU A C 1
ATOM 845 O O . LEU A 1 104 ? -4.970 -2.894 -8.322 1.00 90.00 104 LEU A O 1
ATOM 849 N N . GLU A 1 105 ? -4.895 -2.492 -6.122 1.00 93.62 105 GLU A N 1
ATOM 850 C CA . GLU A 1 105 ? -4.062 -1.298 -6.219 1.00 93.62 105 GLU A CA 1
ATOM 851 C C . GLU A 1 105 ? -2.904 -1.338 -5.222 1.00 93.62 105 GLU A C 1
ATOM 853 O O . GLU A 1 105 ? -3.103 -1.542 -4.023 1.00 93.62 105 GLU A O 1
ATOM 858 N N . THR A 1 106 ? -1.703 -1.060 -5.726 1.00 94.75 106 THR A N 1
ATOM 859 C CA . THR A 1 106 ? -0.517 -0.786 -4.915 1.00 94.75 106 THR A CA 1
ATOM 860 C C . THR A 1 106 ? 0.069 0.557 -5.338 1.00 94.75 106 THR A C 1
ATOM 862 O O . THR A 1 106 ? 0.508 0.723 -6.476 1.00 94.75 106 THR A O 1
ATOM 865 N N . VAL A 1 107 ? 0.091 1.520 -4.419 1.00 95.56 107 VAL A N 1
ATOM 866 C CA . VAL A 1 107 ? 0.646 2.862 -4.629 1.00 95.56 107 VAL A CA 1
ATOM 867 C C . VAL A 1 107 ? 1.852 3.062 -3.724 1.00 95.56 107 VAL A C 1
ATOM 869 O O . VAL A 1 107 ? 1.796 2.791 -2.526 1.00 95.56 107 VAL A O 1
ATOM 872 N N . ILE A 1 108 ? 2.954 3.538 -4.295 1.00 95.75 108 ILE A N 1
ATOM 873 C CA . ILE A 1 108 ? 4.210 3.785 -3.592 1.00 95.75 108 ILE A CA 1
ATOM 874 C C . ILE A 1 108 ? 4.647 5.219 -3.881 1.00 95.75 108 ILE A C 1
ATOM 876 O O . ILE A 1 108 ? 5.213 5.516 -4.935 1.00 95.75 108 ILE A O 1
ATOM 880 N N . TYR A 1 109 ? 4.374 6.115 -2.932 1.00 94.88 109 TYR A N 1
ATOM 881 C CA . TYR A 1 109 ? 4.837 7.500 -2.965 1.00 94.88 109 TYR A CA 1
ATOM 882 C C . TYR A 1 109 ? 6.222 7.688 -2.349 1.00 94.88 109 TYR A C 1
ATOM 884 O O . TYR A 1 109 ? 6.924 8.618 -2.751 1.00 94.88 109 TYR A O 1
ATOM 892 N N . SER A 1 110 ? 6.634 6.817 -1.424 1.00 91.44 110 SER A N 1
ATOM 893 C CA . SER A 1 110 ? 7.981 6.856 -0.848 1.00 91.44 110 SER A CA 1
ATOM 894 C C . SER A 1 110 ? 9.054 6.676 -1.922 1.00 91.44 110 SER A C 1
ATOM 896 O O . SER A 1 110 ? 8.947 5.820 -2.799 1.00 91.44 110 SER A O 1
ATOM 898 N N . SER A 1 111 ? 10.142 7.437 -1.797 1.00 90.75 111 SER A N 1
ATOM 899 C CA . SER A 1 111 ? 11.333 7.227 -2.628 1.00 90.75 111 SER A CA 1
ATOM 900 C C . SER A 1 111 ? 12.027 5.903 -2.262 1.00 90.75 111 SER A C 1
ATOM 902 O O . SER A 1 111 ? 11.986 5.503 -1.090 1.00 90.75 111 SER A O 1
ATOM 904 N N . PRO A 1 112 ? 12.673 5.223 -3.227 1.00 92.81 112 PRO A N 1
ATOM 905 C CA . PRO A 1 112 ? 13.440 4.013 -2.960 1.00 92.81 112 PRO A CA 1
ATOM 906 C C . PRO A 1 112 ? 14.700 4.325 -2.134 1.00 92.81 112 PRO A C 1
ATOM 908 O O . PRO A 1 112 ? 15.193 5.461 -2.149 1.00 92.81 112 PRO A O 1
ATOM 911 N N . PRO A 1 113 ? 15.285 3.325 -1.453 1.00 93.38 113 PRO A N 1
ATOM 912 C CA . PRO A 1 113 ? 16.617 3.473 -0.886 1.00 93.38 113 PRO A CA 1
ATOM 913 C C . PRO A 1 113 ? 17.676 3.683 -1.988 1.00 93.38 113 PRO A C 1
ATOM 915 O O . PRO A 1 113 ? 17.478 3.286 -3.142 1.00 93.38 113 PRO A O 1
ATOM 918 N N . PRO A 1 114 ? 18.836 4.285 -1.662 1.00 91.38 114 PRO A N 1
ATOM 919 C CA . PRO A 1 114 ? 19.903 4.497 -2.635 1.00 91.38 114 PRO A CA 1
ATOM 920 C C . PRO A 1 114 ? 20.369 3.191 -3.290 1.00 91.38 114 PRO A C 1
ATOM 922 O O . PRO A 1 114 ? 20.644 2.215 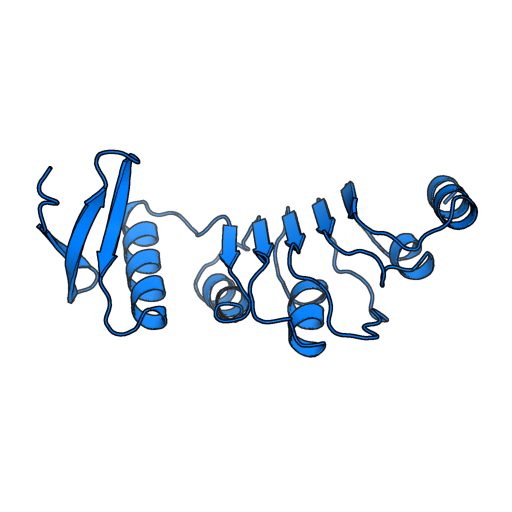-2.598 1.00 91.38 114 PRO A O 1
ATOM 925 N N . ASN A 1 115 ? 20.541 3.208 -4.615 1.00 91.44 115 ASN A N 1
ATOM 926 C CA . ASN A 1 115 ? 20.982 2.064 -5.428 1.00 91.44 115 ASN A CA 1
ATOM 927 C C . ASN A 1 115 ? 20.050 0.838 -5.394 1.00 91.44 115 ASN A C 1
ATOM 929 O O . ASN A 1 115 ? 20.495 -0.260 -5.733 1.00 91.44 115 ASN A O 1
ATOM 933 N N . PHE A 1 116 ? 18.781 1.015 -5.013 1.00 95.38 116 PHE A N 1
ATOM 934 C CA . PHE A 1 116 ? 17.783 -0.051 -5.043 1.00 95.38 116 PHE A CA 1
ATOM 935 C C . PHE A 1 116 ? 17.678 -0.695 -6.431 1.00 95.38 116 PHE A C 1
ATOM 937 O O . PHE A 1 116 ? 17.674 -0.002 -7.452 1.00 95.38 116 PHE A O 1
ATOM 944 N N . GLN A 1 117 ? 17.569 -2.023 -6.460 1.00 92.62 117 GLN A N 1
ATOM 945 C CA . GLN A 1 117 ? 17.306 -2.787 -7.675 1.00 92.62 117 GLN A CA 1
ATOM 946 C C . GLN A 1 117 ? 16.303 -3.890 -7.376 1.00 92.62 117 GLN A C 1
ATOM 948 O O . GLN A 1 117 ? 16.540 -4.740 -6.521 1.00 92.62 117 GLN A O 1
ATOM 953 N N . PHE A 1 118 ? 15.220 -3.923 -8.142 1.00 93.06 118 PHE A N 1
ATOM 954 C CA . PHE A 1 118 ? 14.254 -5.005 -8.060 1.00 93.06 118 PHE A CA 1
ATOM 955 C C . PHE A 1 118 ? 14.618 -6.100 -9.062 1.00 93.06 118 PHE A C 1
ATOM 957 O O . PHE A 1 118 ? 14.572 -5.882 -10.273 1.00 93.06 118 PHE A O 1
ATOM 964 N N . ARG A 1 119 ? 15.020 -7.269 -8.558 1.00 89.94 119 ARG A N 1
ATOM 965 C CA . ARG A 1 119 ? 15.430 -8.426 -9.381 1.00 89.94 119 ARG A CA 1
ATOM 966 C C . ARG A 1 119 ? 14.469 -9.610 -9.299 1.00 89.94 119 ARG A C 1
ATOM 968 O O . ARG A 1 119 ? 14.717 -10.629 -9.938 1.00 89.94 119 ARG A O 1
ATOM 975 N N . ASP A 1 120 ? 13.408 -9.469 -8.517 1.00 86.81 120 ASP A N 1
ATOM 976 C CA . ASP A 1 120 ? 12.353 -10.466 -8.408 1.00 86.81 120 ASP A CA 1
ATOM 977 C C . ASP A 1 120 ? 11.288 -10.238 -9.490 1.00 86.81 120 ASP A C 1
ATOM 979 O O . ASP A 1 120 ? 11.302 -9.245 -10.225 1.00 86.81 120 ASP A O 1
ATOM 983 N N . ASN A 1 121 ? 10.343 -11.171 -9.582 1.00 82.44 121 ASN A N 1
ATOM 984 C CA . ASN A 1 121 ? 9.138 -10.970 -10.375 1.00 82.44 121 ASN A CA 1
ATOM 985 C C . ASN A 1 121 ? 8.116 -10.187 -9.553 1.00 82.44 121 ASN A C 1
ATOM 987 O O . ASN A 1 121 ? 7.941 -10.441 -8.358 1.00 82.44 121 ASN A O 1
ATOM 991 N N . PHE A 1 122 ? 7.401 -9.276 -10.206 1.00 78.69 122 PHE A N 1
ATOM 992 C CA . PHE A 1 122 ? 6.225 -8.674 -9.592 1.00 78.69 122 PHE A CA 1
ATOM 993 C C . PHE A 1 122 ? 5.166 -9.753 -9.363 1.00 78.69 122 PHE A C 1
ATOM 995 O O . PHE A 1 122 ? 4.997 -10.670 -10.171 1.00 78.69 122 PHE A O 1
ATOM 1002 N N . ARG A 1 123 ? 4.425 -9.628 -8.261 1.00 80.00 123 ARG A N 1
ATOM 1003 C CA . ARG A 1 123 ? 3.137 -10.316 -8.120 1.00 80.00 123 ARG A CA 1
ATOM 1004 C C . ARG A 1 123 ? 2.167 -9.818 -9.199 1.00 80.00 123 ARG A C 1
ATOM 1006 O O . ARG A 1 123 ? 2.380 -8.768 -9.800 1.00 80.00 123 ARG A O 1
ATOM 1013 N N . GLN A 1 124 ? 1.071 -10.541 -9.395 1.00 80.50 124 GLN A N 1
ATOM 1014 C CA . GLN A 1 124 ? -0.040 -10.036 -10.195 1.00 80.50 124 GLN A CA 1
ATOM 1015 C C . GLN A 1 124 ? -0.653 -8.809 -9.497 1.00 80.50 124 GLN A C 1
ATOM 1017 O O . GLN A 1 124 ? -1.021 -8.887 -8.320 1.00 80.50 124 GLN A O 1
ATOM 1022 N N . ILE A 1 125 ? -0.730 -7.679 -10.203 1.00 78.88 125 ILE A N 1
ATOM 1023 C CA . ILE A 1 125 ? -1.284 -6.416 -9.690 1.00 78.88 125 ILE A CA 1
ATOM 1024 C C . ILE A 1 125 ? -2.152 -5.799 -10.783 1.00 78.88 125 ILE A C 1
ATOM 1026 O O . ILE A 1 125 ? -1.687 -5.605 -11.899 1.00 78.88 125 ILE A O 1
ATOM 1030 N N . ASP A 1 126 ? -3.400 -5.446 -10.480 1.00 86.88 126 ASP A N 1
ATOM 1031 C CA . ASP A 1 126 ? -4.242 -4.758 -11.464 1.00 86.88 126 ASP A CA 1
ATOM 1032 C C . ASP A 1 126 ? -3.714 -3.336 -11.735 1.00 86.88 126 ASP A C 1
ATOM 1034 O O . ASP A 1 126 ? -3.518 -2.971 -12.892 1.00 86.88 126 ASP A O 1
ATOM 1038 N N . TYR A 1 127 ? -3.420 -2.563 -10.687 1.00 92.88 127 TYR A N 1
ATOM 1039 C CA . TYR A 1 127 ? -2.887 -1.204 -10.781 1.00 92.88 127 TYR A CA 1
ATOM 1040 C C . TYR A 1 127 ? -1.656 -0.996 -9.885 1.00 92.88 127 TYR A C 1
ATOM 1042 O O . TYR A 1 127 ? -1.729 -1.140 -8.661 1.00 92.88 127 TYR A O 1
ATOM 1050 N N . LEU A 1 128 ? -0.530 -0.608 -10.486 1.00 92.88 128 LEU A N 1
ATOM 1051 C CA . LEU A 1 128 ? 0.701 -0.242 -9.780 1.00 92.88 128 LEU A CA 1
ATOM 1052 C C . LEU A 1 128 ? 1.046 1.226 -10.044 1.00 92.88 128 LEU A C 1
ATOM 1054 O O . LEU A 1 128 ? 1.262 1.613 -11.190 1.00 92.88 128 LEU A O 1
ATOM 1058 N N . SER A 1 129 ? 1.156 2.033 -8.987 1.00 94.88 129 SER A N 1
ATOM 1059 C CA . SER A 1 129 ? 1.597 3.430 -9.071 1.00 94.88 129 SER A CA 1
ATOM 1060 C C . SER A 1 129 ? 2.882 3.658 -8.285 1.00 94.88 129 SER A C 1
ATOM 1062 O O . SER A 1 129 ? 2.942 3.365 -7.092 1.00 94.88 129 SER A O 1
ATOM 1064 N N . ILE A 1 130 ? 3.914 4.193 -8.939 1.00 94.88 130 ILE A N 1
ATOM 1065 C CA . ILE A 1 130 ? 5.231 4.450 -8.344 1.00 94.88 130 ILE A CA 1
ATOM 1066 C C . ILE A 1 130 ? 5.632 5.907 -8.599 1.00 94.88 130 ILE A C 1
ATOM 1068 O O . ILE A 1 130 ? 5.775 6.330 -9.749 1.00 94.88 130 ILE A O 1
ATOM 1072 N N . SER A 1 131 ? 5.862 6.676 -7.532 1.00 94.88 131 SER A N 1
ATOM 1073 C CA . SER A 1 131 ? 6.281 8.087 -7.618 1.00 94.88 131 SER A CA 1
ATOM 1074 C C . SER A 1 131 ? 7.737 8.275 -8.061 1.00 94.88 131 SER A C 1
ATOM 1076 O O . SER A 1 131 ? 8.086 9.287 -8.674 1.00 94.88 131 SER A O 1
ATOM 1078 N N . ASP A 1 132 ? 8.599 7.318 -7.730 1.00 94.56 132 ASP A N 1
ATOM 1079 C CA . ASP A 1 132 ? 10.001 7.299 -8.118 1.00 94.56 132 ASP A CA 1
ATOM 1080 C C . ASP A 1 132 ? 10.357 5.939 -8.711 1.00 94.56 132 ASP A C 1
ATOM 1082 O O . ASP A 1 132 ? 10.757 5.003 -8.019 1.00 94.56 132 ASP A O 1
ATOM 1086 N N . GLY A 1 133 ? 10.138 5.831 -10.019 1.00 94.12 133 GLY A N 1
ATOM 1087 C CA . GLY A 1 133 ? 10.426 4.651 -10.822 1.00 94.12 133 GLY A CA 1
ATOM 1088 C C . GLY A 1 133 ? 11.831 4.647 -11.416 1.00 94.12 133 GLY A C 1
ATOM 1089 O O . GLY A 1 133 ? 12.058 3.971 -12.416 1.00 94.12 133 GLY A O 1
ATOM 1090 N N . SER A 1 134 ? 12.778 5.412 -10.862 1.00 94.56 134 SER A N 1
ATOM 1091 C CA . SER A 1 134 ? 14.150 5.492 -11.389 1.00 94.56 134 SER A CA 1
ATOM 1092 C C . SER A 1 134 ? 14.894 4.148 -11.373 1.00 94.56 134 SER A C 1
ATOM 1094 O O . SER A 1 134 ? 15.814 3.945 -12.166 1.00 94.56 134 SER A O 1
ATOM 1096 N N . TRP A 1 135 ? 14.469 3.226 -10.507 1.00 94.81 135 TRP A N 1
ATOM 1097 C CA . TRP A 1 135 ? 14.987 1.863 -10.369 1.00 94.81 135 TRP A CA 1
ATOM 1098 C C . TRP A 1 135 ? 14.301 0.834 -11.278 1.00 94.81 135 TRP A C 1
ATOM 1100 O O . TRP A 1 135 ? 14.791 -0.289 -11.385 1.00 94.81 135 TRP A O 1
ATOM 1110 N N . VAL A 1 136 ? 13.173 1.182 -11.907 1.00 94.38 136 VAL A N 1
ATOM 1111 C CA . VAL A 1 136 ? 12.420 0.255 -12.761 1.00 94.38 136 VAL A CA 1
ATOM 1112 C C . VAL A 1 136 ? 13.140 0.106 -14.094 1.00 94.38 136 VAL A C 1
ATOM 1114 O O . VAL A 1 136 ? 13.385 1.083 -14.801 1.00 94.38 136 VAL A O 1
ATOM 1117 N N . THR A 1 137 ? 13.462 -1.133 -14.449 1.00 94.94 137 THR A N 1
ATOM 1118 C CA . THR A 1 137 ? 14.123 -1.477 -15.712 1.00 94.94 137 THR A CA 1
ATOM 1119 C C . THR A 1 137 ? 13.123 -1.959 -16.765 1.00 94.94 137 THR A C 1
ATOM 1121 O O . THR A 1 137 ? 11.970 -2.264 -16.464 1.00 94.94 137 THR A O 1
ATOM 1124 N N . ILE A 1 138 ? 13.556 -2.057 -18.024 1.00 94.06 138 ILE A N 1
ATOM 1125 C CA . ILE A 1 138 ? 12.733 -2.665 -19.077 1.00 94.06 138 ILE A CA 1
ATOM 1126 C C . ILE A 1 138 ? 12.434 -4.140 -18.782 1.00 94.06 138 ILE A C 1
ATOM 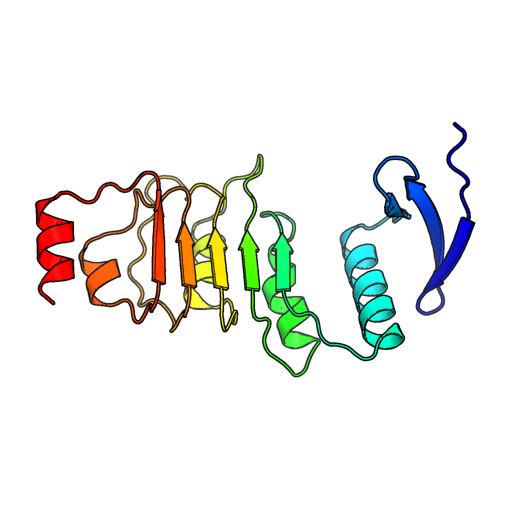1128 O O . ILE A 1 138 ? 11.309 -4.583 -18.987 1.00 94.06 138 ILE A O 1
ATOM 1132 N N . ASP A 1 139 ? 13.396 -4.873 -18.218 1.00 92.75 139 ASP A N 1
ATOM 1133 C CA . ASP A 1 139 ? 13.207 -6.274 -17.834 1.00 92.75 139 ASP A CA 1
ATOM 1134 C C . ASP A 1 139 ? 12.116 -6.407 -16.767 1.00 92.75 139 ASP A C 1
ATOM 1136 O O . ASP A 1 139 ? 11.280 -7.300 -16.853 1.00 92.75 139 ASP A O 1
ATOM 1140 N N . ASN A 1 140 ? 12.067 -5.471 -15.811 1.00 92.19 140 ASN A N 1
ATOM 1141 C CA . ASN A 1 140 ? 10.993 -5.399 -14.821 1.00 92.19 140 ASN A CA 1
ATOM 1142 C C . ASN A 1 140 ? 9.612 -5.234 -15.466 1.00 92.19 140 ASN A C 1
ATOM 1144 O O . ASN A 1 140 ? 8.664 -5.858 -15.005 1.00 92.19 140 ASN A O 1
ATOM 1148 N N . LEU A 1 141 ? 9.486 -4.405 -16.508 1.00 90.62 141 LEU A N 1
ATOM 1149 C CA . LEU A 1 141 ? 8.214 -4.212 -17.209 1.00 90.62 141 LEU A CA 1
ATOM 1150 C C . LEU A 1 141 ? 7.821 -5.434 -18.041 1.00 90.62 141 LEU A C 1
ATOM 1152 O O . LEU A 1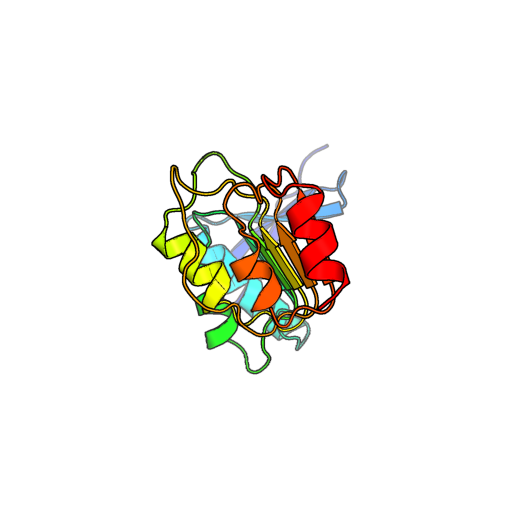 141 ? 6.662 -5.827 -18.031 1.00 90.62 141 LEU A O 1
ATOM 1156 N N . LEU A 1 142 ? 8.778 -6.048 -18.740 1.00 90.25 142 LEU A N 1
ATOM 1157 C CA . LEU A 1 142 ? 8.530 -7.216 -19.591 1.00 90.25 142 LEU A CA 1
ATOM 1158 C C . LEU A 1 142 ? 8.123 -8.465 -18.796 1.00 90.25 142 LEU A C 1
ATOM 1160 O O . LEU A 1 142 ? 7.507 -9.366 -19.357 1.00 90.25 142 LEU A O 1
ATOM 1164 N N . THR A 1 143 ? 8.466 -8.536 -17.509 1.00 87.75 143 THR A N 1
ATOM 1165 C CA . THR A 1 143 ? 8.053 -9.632 -16.619 1.00 87.75 143 THR A CA 1
ATOM 1166 C C . THR A 1 143 ? 6.845 -9.294 -15.748 1.00 87.75 143 THR A C 1
ATOM 1168 O O . THR A 1 143 ? 6.355 -10.168 -15.032 1.00 87.75 143 THR A O 1
ATOM 1171 N N . MET A 1 144 ? 6.353 -8.052 -15.784 1.00 84.25 144 MET A N 1
ATOM 1172 C CA . MET A 1 144 ? 5.225 -7.616 -14.965 1.00 84.25 144 MET A CA 1
ATOM 1173 C C . MET A 1 144 ? 3.891 -8.035 -15.591 1.00 84.25 144 MET A C 1
ATOM 1175 O O . MET A 1 144 ? 3.568 -7.639 -16.707 1.00 84.25 144 MET A O 1
ATOM 1179 N N . ASP A 1 145 ? 3.073 -8.766 -14.832 1.00 77.69 145 ASP A N 1
ATOM 1180 C CA . ASP A 1 145 ? 1.674 -9.057 -15.178 1.00 77.69 145 ASP A CA 1
ATOM 1181 C C . ASP A 1 145 ? 0.748 -7.995 -14.560 1.00 77.69 145 ASP A C 1
ATOM 1183 O O . ASP A 1 145 ? 0.023 -8.247 -13.592 1.00 77.69 145 ASP A O 1
ATOM 1187 N N . GLY A 1 146 ? 0.878 -6.763 -15.065 1.00 77.44 146 GLY A N 1
ATOM 1188 C CA . GLY A 1 146 ? 0.132 -5.589 -14.613 1.00 77.44 146 GLY A CA 1
ATOM 1189 C C . GLY A 1 146 ? -0.868 -5.095 -15.655 1.00 77.44 146 GLY A C 1
ATOM 1190 O O . GLY A 1 146 ? -0.522 -5.005 -16.833 1.00 77.44 146 GLY A O 1
ATOM 1191 N N . ARG A 1 147 ? -2.099 -4.739 -15.254 1.00 86.44 147 ARG A N 1
ATOM 1192 C CA . ARG A 1 147 ? -3.076 -4.154 -16.202 1.00 86.44 147 ARG A CA 1
ATOM 1193 C C . ARG A 1 147 ? -2.824 -2.674 -16.445 1.00 86.44 147 ARG A C 1
ATOM 1195 O O . ARG A 1 147 ? -2.950 -2.206 -17.574 1.00 86.44 147 ARG A O 1
ATOM 1202 N N . GLU A 1 148 ? -2.484 -1.945 -15.391 1.00 91.19 148 GLU A N 1
ATOM 1203 C CA . GLU A 1 148 ? -2.194 -0.521 -15.442 1.00 91.19 148 GLU A CA 1
ATOM 1204 C C . GLU A 1 148 ? -0.963 -0.202 -14.589 1.00 91.19 148 GLU A C 1
ATOM 1206 O O . GLU A 1 148 ? -0.849 -0.616 -13.434 1.00 91.19 148 GLU A O 1
ATOM 1211 N N . ILE A 1 149 ? -0.024 0.538 -15.180 1.00 91.12 149 ILE A N 1
ATOM 1212 C CA . ILE A 1 149 ? 1.222 0.947 -14.533 1.00 91.12 149 ILE A CA 1
ATOM 1213 C C . ILE A 1 149 ? 1.338 2.461 -14.672 1.00 91.12 149 ILE A C 1
ATOM 1215 O O . ILE A 1 149 ? 1.498 2.985 -15.776 1.00 91.12 149 ILE A O 1
ATOM 1219 N N . MET A 1 150 ? 1.291 3.163 -13.545 1.00 94.00 150 MET A N 1
ATOM 1220 C CA . MET A 1 150 ? 1.577 4.587 -13.464 1.00 94.00 150 MET A CA 1
ATOM 1221 C C . MET A 1 150 ? 2.957 4.784 -12.845 1.00 94.00 150 MET A C 1
ATOM 1223 O O . MET A 1 150 ? 3.232 4.353 -11.730 1.00 94.00 150 MET A O 1
ATOM 1227 N N . MET A 1 151 ? 3.855 5.443 -13.569 1.00 93.75 151 MET A N 1
ATOM 1228 C CA . MET A 1 151 ? 5.235 5.602 -13.126 1.00 93.75 151 MET A CA 1
ATOM 1229 C C . MET A 1 151 ? 5.720 7.026 -13.359 1.00 93.75 151 MET A C 1
ATOM 1231 O O . MET A 1 151 ? 5.635 7.560 -14.465 1.00 93.75 151 MET A O 1
ATOM 1235 N N . PHE A 1 152 ? 6.278 7.621 -12.310 1.00 95.25 152 PHE A N 1
ATOM 1236 C CA . PHE A 1 152 ? 6.892 8.942 -12.332 1.00 95.25 152 PHE A CA 1
ATOM 1237 C C . PHE A 1 152 ? 8.408 8.831 -12.120 1.00 95.25 152 PHE A C 1
ATOM 1239 O O . PHE A 1 152 ? 8.908 7.812 -11.649 1.00 95.25 152 PHE A O 1
ATOM 1246 N N . LYS A 1 153 ? 9.158 9.874 -12.507 1.00 95.44 153 LYS A N 1
ATOM 1247 C CA . LYS A 1 153 ? 10.636 9.945 -12.406 1.00 95.44 153 LYS A CA 1
ATOM 1248 C C . LYS A 1 153 ? 11.370 8.707 -12.960 1.00 95.44 153 LYS A C 1
ATOM 1250 O O . LYS A 1 153 ? 12.414 8.311 -12.449 1.00 95.44 153 LYS A O 1
ATOM 1255 N N . SER A 1 154 ? 10.815 8.092 -14.001 1.00 94.81 154 SER A N 1
ATOM 1256 C CA . SER A 1 154 ? 11.410 6.911 -14.623 1.00 94.81 154 SER A CA 1
ATOM 1257 C C . SER A 1 154 ? 12.755 7.235 -15.281 1.00 94.81 154 SER A C 1
ATOM 1259 O O . SER A 1 154 ? 12.949 8.330 -15.813 1.00 94.81 154 SER A O 1
ATOM 1261 N N . SER A 1 155 ? 13.664 6.261 -15.264 1.00 95.38 155 SER A N 1
ATOM 1262 C CA . SER A 1 155 ? 14.924 6.285 -16.015 1.00 95.38 155 SER A CA 1
ATOM 1263 C C . SER A 1 155 ? 14.807 5.631 -17.401 1.00 95.38 155 SER A C 1
ATOM 1265 O O . SER A 1 155 ? 15.773 5.654 -18.166 1.00 95.38 155 SER A O 1
ATOM 1267 N N . LEU A 1 156 ? 13.633 5.081 -17.743 1.00 96.19 156 LEU A N 1
ATOM 1268 C CA . LEU A 1 156 ? 13.380 4.407 -19.015 1.00 96.19 156 LEU A CA 1
ATOM 1269 C C . LEU A 1 156 ? 13.469 5.375 -20.192 1.00 96.19 156 LEU A C 1
ATOM 1271 O O . LEU A 1 156 ? 12.926 6.483 -20.183 1.00 96.19 156 LEU A O 1
ATOM 1275 N N . THR A 1 157 ? 14.129 4.920 -21.247 1.00 96.62 157 THR A N 1
ATOM 1276 C CA . THR A 1 157 ? 14.280 5.676 -22.484 1.00 96.62 157 THR A CA 1
ATOM 1277 C C . THR A 1 157 ? 13.095 5.451 -23.421 1.00 96.62 157 THR A C 1
ATOM 1279 O O . THR A 1 157 ? 12.304 4.518 -23.279 1.00 96.62 157 THR A O 1
ATOM 1282 N N . ASN A 1 158 ? 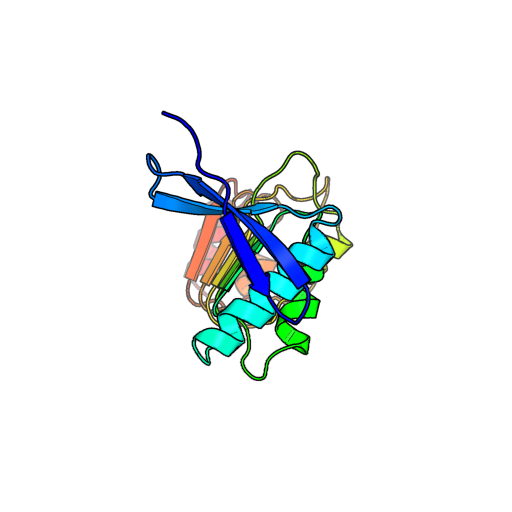12.998 6.266 -24.471 1.00 96.31 158 ASN A N 1
ATOM 1283 C CA . ASN A 1 158 ? 12.049 6.021 -25.555 1.00 96.31 158 ASN A CA 1
ATOM 1284 C C . ASN A 1 158 ? 12.283 4.669 -26.257 1.00 96.31 158 ASN A C 1
ATOM 1286 O O . ASN A 1 158 ? 11.343 4.114 -26.819 1.00 96.31 158 ASN A O 1
ATOM 1290 N N . ILE A 1 159 ? 13.513 4.143 -26.257 1.00 96.94 159 ILE A N 1
ATOM 1291 C CA . ILE A 1 159 ? 13.825 2.821 -26.818 1.00 96.94 159 ILE A CA 1
ATOM 1292 C C . ILE A 1 159 ? 13.210 1.726 -25.943 1.00 96.94 159 ILE A C 1
ATOM 1294 O O . ILE A 1 159 ? 12.569 0.822 -26.480 1.00 96.94 159 ILE A O 1
ATOM 1298 N N . ASP A 1 160 ? 13.332 1.844 -24.621 1.00 96.69 160 ASP A N 1
ATOM 1299 C CA . ASP A 1 160 ? 12.766 0.887 -23.665 1.00 96.69 160 ASP A CA 1
ATOM 1300 C C . ASP A 1 160 ? 11.238 0.850 -23.765 1.00 96.69 160 ASP A C 1
ATOM 1302 O O . ASP A 1 160 ? 10.652 -0.210 -23.976 1.00 96.69 160 ASP A O 1
ATOM 1306 N N . ILE A 1 161 ? 10.584 2.017 -23.740 1.00 94.06 161 ILE A N 1
ATOM 1307 C CA . ILE A 1 161 ? 9.120 2.107 -23.862 1.00 94.06 161 ILE A CA 1
ATOM 1308 C C . ILE A 1 161 ? 8.635 1.561 -25.211 1.00 94.06 161 ILE A C 1
ATOM 1310 O O . ILE A 1 161 ? 7.665 0.810 -25.263 1.00 94.06 161 ILE A O 1
ATOM 1314 N N . ASN A 1 162 ? 9.327 1.870 -26.313 1.00 95.44 162 ASN A N 1
ATOM 1315 C CA . ASN A 1 162 ? 8.987 1.306 -27.622 1.00 95.44 162 ASN A CA 1
ATOM 1316 C C . ASN A 1 162 ? 9.188 -0.213 -27.690 1.00 95.44 162 ASN A C 1
ATOM 1318 O O . ASN A 1 162 ? 8.545 -0.865 -28.510 1.00 95.44 162 ASN A O 1
ATOM 1322 N N . THR A 1 163 ? 10.103 -0.761 -26.891 1.00 95.19 163 THR A N 1
ATOM 1323 C CA . THR A 1 163 ? 10.320 -2.206 -26.782 1.00 95.19 163 THR A CA 1
ATOM 1324 C C . THR A 1 163 ? 9.171 -2.848 -26.016 1.00 95.19 163 THR A C 1
ATOM 1326 O O . THR A 1 163 ? 8.588 -3.807 -26.511 1.00 95.19 163 THR A O 1
ATOM 1329 N N . PHE A 1 164 ? 8.779 -2.262 -24.882 1.00 92.12 164 PHE A N 1
ATOM 1330 C CA . PHE A 1 164 ? 7.644 -2.719 -24.080 1.00 92.12 164 PHE A CA 1
ATOM 1331 C C . PHE A 1 164 ? 6.322 -2.705 -24.862 1.00 92.12 164 PHE A C 1
ATOM 1333 O O . PHE A 1 164 ? 5.624 -3.705 -24.896 1.00 92.12 164 PHE A O 1
ATOM 1340 N N . LEU A 1 165 ? 6.005 -1.615 -25.574 1.00 90.19 165 LEU A N 1
ATOM 1341 C CA . LEU A 1 165 ? 4.746 -1.484 -26.330 1.00 90.19 165 LEU A CA 1
ATOM 1342 C C . LEU A 1 165 ? 4.604 -2.450 -27.520 1.00 90.19 165 LEU A C 1
ATOM 1344 O O . LEU A 1 165 ? 3.523 -2.556 -28.096 1.00 90.19 165 LEU A O 1
ATOM 1348 N N . LYS A 1 166 ? 5.701 -3.078 -27.955 1.00 92.56 166 LYS A N 1
ATOM 1349 C CA . LYS A 1 166 ? 5.712 -4.055 -29.056 1.00 92.56 166 LYS A CA 1
ATOM 1350 C C . LYS A 1 166 ? 5.659 -5.504 -28.572 1.00 92.56 166 LYS A C 1
ATOM 1352 O O . LYS A 1 166 ? 5.580 -6.388 -29.427 1.00 92.56 166 LYS A O 1
ATOM 1357 N N . HIS A 1 167 ? 5.801 -5.723 -27.267 1.00 85.75 167 HIS A N 1
ATOM 1358 C CA . HIS A 1 167 ? 5.665 -7.027 -26.632 1.00 85.75 167 HIS A CA 1
ATOM 1359 C C . HIS A 1 167 ? 4.197 -7.465 -26.654 1.00 85.75 167 HIS A C 1
ATOM 1361 O O . HIS A 1 167 ? 3.961 -8.647 -26.991 1.00 85.75 167 HIS A O 1
#

Secondary structure (DSSP, 8-state):
----EEEEEETTEEEEEEEETTTTEEEEE-SSHHHHHHHHHHHHHHHHT----EEEE-GGGTTHHHHHHHHSSSPPSEEEE---SSPPPHHHHHIIIII---SSEEEE-SPPPTT----SPPPPEEEEEES--TT--HHHHHT--EEEEEESS----HHHHHHHTT-

Radius of gyration: 19.32 Å; chains: 1; bounding box: 41×40×56 Å

Organism: Caenorhabditis remanei (NCBI:txid31234)

Foldseek 3Di:
DDFDWDWDDFPNDTWIWTAPPVVGDIDTDDPDPVVVVVRVQVRVCVVVVHAAQEDEEEPVVLCCQVVSCVPDDDAHQEYAYAADPDADDLVSVCCLFAVRRHAEYYAHHGDHDPPHEDPDAGDQYAEYHYQDQCRPDLVNLQRYNYNYYHYHNHPDDPVSVVVSVVD